Protein AF-A0A1B0CK77-F1 (afdb_monomer_lite)

Secondary structure (DSSP, 8-state):
-HHHHHGGGS-HHHHTT----TT-HHHHHTTS-GGGSBGGGT-SBPPP---HHHHHHHHHTTHHHHHHHHTSS-TT---

Structure (mmCIF, N/CA/C/O backbone):
data_AF-A0A1B0CK77-F1
#
_entry.id   AF-A0A1B0CK77-F1
#
loop_
_atom_site.group_PDB
_atom_site.id
_atom_site.type_symbol
_atom_site.label_atom_id
_atom_site.label_alt_id
_atom_site.label_comp_id
_atom_site.label_asym_id
_atom_site.label_entity_id
_atom_site.label_seq_id
_atom_site.pdbx_PDB_ins_code
_atom_site.Cartn_x
_atom_site.Cartn_y
_atom_site.Cartn_z
_atom_site.occupancy
_atom_site.B_iso_or_equiv
_atom_site.auth_seq_id
_atom_site.auth_comp_id
_atom_site.auth_asym_id
_atom_site.auth_atom_id
_atom_site.pdbx_PDB_model_num
ATOM 1 N N . MET A 1 1 ? 10.463 3.263 16.551 1.00 74.69 1 MET A N 1
ATOM 2 C CA . MET A 1 1 ? 11.687 4.032 16.221 1.00 74.69 1 MET A CA 1
ATOM 3 C C . MET A 1 1 ? 11.847 4.293 14.728 1.00 74.69 1 MET A C 1
ATOM 5 O O . MET A 1 1 ? 12.132 5.427 14.385 1.00 74.69 1 MET A O 1
ATOM 9 N N . VAL A 1 2 ? 11.614 3.314 13.843 1.00 89.81 2 VAL A N 1
ATOM 10 C CA . VAL A 1 2 ? 11.762 3.486 12.380 1.00 89.81 2 VAL A CA 1
ATOM 11 C C . VAL A 1 2 ? 10.965 4.683 11.830 1.00 89.81 2 VAL A C 1
ATOM 13 O O . 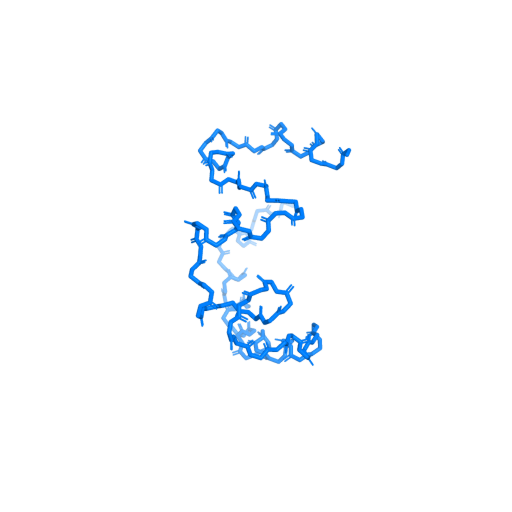VAL A 1 2 ? 11.538 5.534 11.161 1.00 89.81 2 VAL A O 1
ATOM 16 N N . TRP A 1 3 ? 9.682 4.822 12.191 1.00 90.31 3 TRP A N 1
ATOM 17 C CA . TRP A 1 3 ? 8.826 5.927 11.722 1.00 90.31 3 TRP A CA 1
ATOM 18 C C . TRP A 1 3 ? 9.414 7.327 11.961 1.00 90.31 3 TRP A C 1
ATOM 20 O O . TRP A 1 3 ? 9.339 8.182 11.084 1.00 90.31 3 TRP A O 1
ATOM 30 N N . THR A 1 4 ? 10.038 7.559 13.118 1.00 90.56 4 THR A N 1
ATOM 31 C CA . THR A 1 4 ? 10.601 8.868 13.481 1.00 90.56 4 THR A CA 1
ATOM 32 C C . THR A 1 4 ? 11.719 9.301 12.532 1.00 90.56 4 THR A C 1
ATOM 34 O O . THR A 1 4 ? 11.822 10.487 12.235 1.00 90.56 4 THR A O 1
ATOM 37 N N . PHE A 1 5 ? 12.507 8.353 12.015 1.00 93.19 5 PHE A N 1
ATOM 38 C CA . PHE A 1 5 ? 13.566 8.635 11.042 1.00 93.19 5 PHE A CA 1
ATOM 39 C C . PHE A 1 5 ? 13.018 8.963 9.648 1.00 93.19 5 PHE A C 1
ATOM 41 O O . PHE A 1 5 ? 13.593 9.796 8.957 1.00 93.19 5 PHE A O 1
ATOM 48 N N . PHE A 1 6 ? 11.896 8.356 9.244 1.00 90.81 6 PHE A N 1
ATOM 49 C CA . PHE A 1 6 ? 11.282 8.600 7.931 1.00 90.81 6 PHE A CA 1
ATOM 50 C C . PHE A 1 6 ? 10.377 9.833 7.895 1.00 90.81 6 PHE A C 1
ATOM 52 O O . PHE A 1 6 ? 10.288 10.499 6.867 1.00 90.81 6 PHE A O 1
ATOM 59 N N . LYS A 1 7 ? 9.738 10.170 9.022 1.00 90.38 7 LYS A N 1
ATOM 60 C CA . LYS A 1 7 ? 8.828 11.314 9.158 1.00 90.38 7 LYS A CA 1
ATOM 61 C C . LYS A 1 7 ? 9.335 12.629 8.529 1.00 90.38 7 LYS A C 1
ATOM 63 O O . LYS A 1 7 ? 8.525 13.250 7.845 1.00 90.38 7 LYS A O 1
ATOM 68 N N . PRO A 1 8 ? 10.599 13.079 8.701 1.00 93.94 8 PRO A N 1
ATOM 69 C CA . PRO A 1 8 ? 11.061 14.338 8.101 1.00 93.94 8 PRO A CA 1
ATOM 70 C C . PRO A 1 8 ? 11.032 14.362 6.564 1.00 93.94 8 PRO A C 1
ATOM 72 O O . PRO A 1 8 ? 10.977 15.441 5.986 1.00 93.94 8 PRO A O 1
ATOM 75 N N . PHE A 1 9 ? 11.026 13.205 5.896 1.00 95.19 9 PHE A N 1
ATOM 76 C CA . PHE A 1 9 ? 10.984 13.110 4.432 1.00 95.19 9 PHE A CA 1
ATOM 77 C C . PHE A 1 9 ? 9.557 13.037 3.870 1.00 95.19 9 PHE A C 1
ATOM 79 O O . PHE A 1 9 ? 9.361 13.023 2.656 1.00 95.19 9 PHE A O 1
ATOM 86 N N . ILE A 1 10 ? 8.546 12.982 4.739 1.00 92.94 10 ILE A N 1
ATOM 87 C CA . ILE A 1 10 ? 7.153 12.798 4.342 1.00 92.94 10 ILE A CA 1
ATOM 88 C C . ILE A 1 10 ? 6.457 14.152 4.333 1.00 92.94 10 ILE A C 1
ATOM 90 O O . ILE A 1 10 ? 6.270 14.793 5.365 1.00 92.94 10 ILE A O 1
ATOM 94 N N . GLN A 1 11 ? 6.032 14.571 3.143 1.00 95.19 11 GLN A N 1
ATOM 95 C CA . GLN A 1 11 ? 5.269 15.801 2.967 1.00 95.19 11 GLN A CA 1
ATOM 96 C C . GLN A 1 11 ? 3.932 15.743 3.712 1.00 95.19 11 GLN A C 1
ATOM 98 O O . GLN A 1 11 ? 3.302 14.689 3.808 1.00 95.19 11 GLN A O 1
ATOM 103 N N . GLU A 1 12 ? 3.445 16.904 4.153 1.00 94.88 12 GLU A N 1
ATOM 104 C CA . GLU A 1 12 ? 2.218 17.030 4.948 1.00 94.88 12 GLU A CA 1
ATOM 105 C C . GLU A 1 12 ? 1.015 16.312 4.308 1.00 94.88 12 GLU A C 1
ATOM 107 O O . GLU A 1 12 ? 0.281 15.591 4.983 1.00 94.88 12 GLU A O 1
ATOM 112 N N . LYS A 1 13 ? 0.843 16.446 2.985 1.00 95.25 13 LYS A N 1
ATOM 113 C CA . LYS A 1 13 ? -0.241 15.792 2.237 1.00 95.25 13 LYS A CA 1
ATOM 114 C C . LYS A 1 13 ? -0.188 14.265 2.332 1.00 95.25 13 LYS A C 1
ATOM 116 O O . LYS A 1 13 ? -1.233 13.641 2.492 1.00 95.25 13 LYS A O 1
ATOM 121 N N . LEU A 1 14 ? 0.999 13.668 2.206 1.00 94.44 14 LEU A N 1
ATOM 122 C CA . LEU A 1 14 ? 1.176 12.220 2.339 1.00 94.44 14 LEU A CA 1
ATOM 123 C C . LEU A 1 14 ? 1.015 11.792 3.797 1.00 94.44 14 LEU A C 1
ATOM 125 O O . LEU A 1 14 ? 0.316 10.820 4.061 1.00 94.44 14 LEU A O 1
ATOM 129 N N . GLY A 1 15 ? 1.556 12.568 4.738 1.00 93.00 15 GLY A N 1
ATOM 130 C CA . GLY A 1 15 ? 1.401 12.318 6.170 1.00 93.00 15 GLY A CA 1
ATOM 131 C C . GLY A 1 15 ? -0.067 12.243 6.602 1.00 93.00 15 GLY A C 1
ATOM 132 O O . GLY A 1 15 ? -0.435 11.340 7.344 1.00 93.00 15 GLY A O 1
ATOM 133 N N . LYS A 1 16 ? -0.931 13.119 6.068 1.00 94.38 16 LYS A N 1
ATOM 134 C CA . LYS A 1 16 ? -2.387 13.099 6.324 1.00 94.38 16 LYS A CA 1
ATOM 135 C C . LYS A 1 16 ? -3.110 11.852 5.792 1.00 94.38 16 LYS A C 1
ATOM 137 O O . LYS A 1 16 ? -4.229 11.593 6.217 1.00 94.38 16 LYS A O 1
ATOM 142 N N . ARG A 1 17 ? -2.504 11.103 4.864 1.00 95.06 17 ARG A N 1
ATOM 143 C CA . ARG A 1 17 ? -3.062 9.873 4.265 1.00 95.06 17 ARG A CA 1
ATOM 144 C C . ARG A 1 17 ? -2.536 8.593 4.915 1.00 95.06 17 ARG A C 1
ATOM 146 O O . ARG A 1 17 ? -2.960 7.505 4.542 1.00 95.06 17 ARG A O 1
ATOM 153 N N . MET A 1 18 ? -1.586 8.701 5.842 1.00 93.25 18 MET A N 1
ATOM 154 C CA . MET A 1 18 ? -1.041 7.550 6.552 1.00 93.25 18 MET A CA 1
ATOM 155 C C . MET A 1 18 ? -1.846 7.292 7.824 1.00 93.25 18 MET A C 1
ATOM 157 O O . MET A 1 18 ? -1.857 8.114 8.740 1.00 93.25 18 MET A O 1
ATOM 161 N N . HIS A 1 19 ? -2.492 6.130 7.893 1.00 93.75 19 HIS A N 1
ATOM 162 C CA . HIS A 1 19 ? -3.288 5.700 9.039 1.00 93.75 19 HIS A CA 1
ATOM 163 C C . HIS A 1 19 ? -2.589 4.536 9.752 1.00 93.75 19 HIS A C 1
ATOM 165 O O . HIS A 1 19 ? -2.203 3.551 9.127 1.00 93.75 19 HIS A O 1
ATOM 171 N N . PHE A 1 20 ? -2.404 4.657 11.068 1.00 93.81 20 PHE A N 1
ATOM 172 C CA . PHE A 1 20 ? -1.779 3.627 11.898 1.00 93.81 20 PHE A CA 1
ATOM 173 C C . PHE A 1 20 ? -2.846 2.974 12.776 1.00 93.81 20 PHE A C 1
ATOM 175 O O . PHE A 1 20 ? -3.340 3.595 13.715 1.00 93.81 20 PHE A O 1
ATOM 182 N N . HIS A 1 21 ? -3.197 1.725 12.470 1.00 95.06 21 HIS A N 1
ATOM 183 C CA . HIS A 1 21 ? -4.253 0.989 13.179 1.00 95.06 21 HIS A CA 1
ATOM 184 C C . HIS A 1 21 ? -3.718 0.109 14.322 1.00 95.06 21 HIS A C 1
ATOM 186 O O . HIS A 1 21 ? -4.450 -0.213 15.254 1.00 95.06 21 HIS A O 1
ATOM 192 N N . GLY A 1 22 ? -2.430 -0.256 14.292 1.00 90.69 22 GLY A N 1
ATOM 193 C CA . GLY A 1 22 ? -1.832 -1.141 15.296 1.00 90.69 22 GLY A CA 1
ATOM 194 C C . GLY A 1 22 ? -2.561 -2.486 15.362 1.00 90.69 22 GLY A C 1
ATOM 195 O O . GLY A 1 22 ? -2.794 -3.111 14.332 1.00 90.69 22 GLY A O 1
ATOM 196 N N . ASN A 1 23 ? -2.950 -2.901 16.568 1.00 92.94 23 ASN A N 1
ATOM 197 C CA . ASN A 1 23 ? -3.719 -4.132 16.788 1.00 92.94 23 ASN A CA 1
ATOM 198 C C . ASN A 1 23 ? -5.246 -3.929 16.676 1.00 92.94 23 ASN A C 1
ATOM 200 O O . ASN A 1 23 ? -6.002 -4.879 16.865 1.00 92.94 23 ASN A O 1
ATOM 204 N N . ASP A 1 24 ? -5.722 -2.710 16.397 1.00 94.56 24 ASP A N 1
ATOM 205 C CA . ASP A 1 24 ? -7.152 -2.403 16.296 1.00 94.56 24 ASP A CA 1
ATOM 206 C C . ASP A 1 24 ? -7.667 -2.594 14.860 1.00 94.56 24 ASP A C 1
ATOM 208 O O . ASP A 1 24 ? -7.683 -1.669 14.044 1.00 94.56 24 ASP A O 1
ATOM 212 N N . MET A 1 25 ? -8.138 -3.805 14.551 1.00 94.62 25 MET A N 1
ATOM 213 C CA . MET A 1 25 ? -8.738 -4.108 13.243 1.00 94.62 25 MET A CA 1
ATOM 214 C C . MET A 1 25 ? -10.062 -3.374 13.004 1.00 94.62 25 MET A C 1
ATOM 216 O O . MET A 1 25 ? -10.387 -3.075 11.859 1.00 94.62 25 MET A O 1
ATOM 220 N N . LYS A 1 26 ? -10.790 -2.973 14.056 1.00 95.00 26 LYS A N 1
ATOM 221 C CA . LYS A 1 26 ? -12.011 -2.169 13.881 1.00 95.00 26 LYS A CA 1
ATOM 222 C C . LYS A 1 26 ? -11.676 -0.787 13.329 1.00 95.00 26 LYS A C 1
ATOM 224 O O . LYS A 1 26 ? -12.457 -0.226 12.569 1.00 95.00 26 LYS A O 1
ATOM 229 N N . SER A 1 27 ? -10.525 -0.229 13.711 1.00 96.56 27 SER A N 1
ATOM 230 C CA . SER A 1 27 ? -10.010 1.013 13.129 1.00 96.56 27 SER A CA 1
ATOM 231 C C . SER A 1 27 ? -9.694 0.844 11.644 1.00 96.56 27 SER A C 1
ATOM 233 O O . SER A 1 27 ? -10.071 1.713 10.864 1.00 96.56 27 SER A O 1
ATOM 235 N N . LEU A 1 28 ? -9.084 -0.277 11.240 1.00 96.69 28 LEU A N 1
ATOM 236 C CA . LEU A 1 28 ? -8.816 -0.592 9.829 1.00 96.69 28 LEU A CA 1
ATOM 237 C C . LEU A 1 28 ? -10.114 -0.704 9.013 1.00 96.69 28 LEU A C 1
ATOM 239 O O . LEU A 1 28 ? -10.215 -0.115 7.938 1.00 96.69 28 LEU A O 1
ATOM 243 N N . HIS A 1 29 ? -11.129 -1.390 9.546 1.00 96.75 29 HIS A N 1
ATOM 244 C CA . HIS A 1 29 ? -12.407 -1.617 8.855 1.00 96.75 29 HIS A CA 1
ATOM 245 C C . HIS A 1 29 ? -13.233 -0.344 8.613 1.00 96.75 29 HIS A C 1
ATOM 247 O O . HIS A 1 29 ? -14.153 -0.345 7.805 1.00 96.75 29 HIS A O 1
ATOM 253 N N . LYS A 1 30 ? -12.888 0.780 9.258 1.00 96.50 30 LYS A N 1
ATOM 254 C CA . LYS A 1 30 ? -13.463 2.099 8.928 1.00 96.50 30 LYS A CA 1
ATOM 255 C C . LYS A 1 30 ? -12.957 2.656 7.594 1.00 96.50 30 LYS A C 1
ATOM 257 O O . LYS A 1 30 ? -13.577 3.567 7.055 1.00 96.50 30 LYS A O 1
ATOM 262 N N . PHE A 1 31 ? -11.822 2.159 7.100 1.00 95.69 31 PHE A N 1
ATOM 263 C CA . PHE A 1 31 ? -11.176 2.618 5.866 1.00 95.69 31 PHE A CA 1
ATOM 264 C C . PHE A 1 31 ? -11.300 1.611 4.719 1.00 95.69 31 PHE A C 1
ATOM 266 O O . PHE A 1 31 ? -11.225 2.013 3.561 1.00 95.69 31 PHE A O 1
ATOM 273 N N . MET A 1 32 ? -11.487 0.325 5.024 1.00 95.62 32 MET A N 1
ATOM 274 C CA . MET A 1 32 ? -11.702 -0.737 4.040 1.00 95.62 32 MET A CA 1
ATOM 275 C C . MET A 1 32 ? -12.771 -1.705 4.528 1.00 95.62 32 MET A C 1
ATOM 277 O O . MET A 1 32 ? -12.710 -2.162 5.666 1.00 95.62 32 MET A O 1
ATOM 281 N N . ASP A 1 33 ? -13.715 -2.043 3.655 1.00 96.94 33 ASP A N 1
ATOM 282 C CA . ASP A 1 33 ? -14.761 -3.010 3.972 1.00 96.94 33 ASP A CA 1
ATOM 283 C C . ASP A 1 33 ? -14.158 -4.420 4.184 1.00 96.94 33 ASP A C 1
ATOM 285 O O . ASP A 1 33 ? -13.303 -4.835 3.388 1.00 96.94 33 ASP A O 1
ATOM 289 N N . PRO A 1 34 ? -14.567 -5.159 5.237 1.00 97.06 34 PRO A N 1
ATOM 290 C CA . PRO A 1 34 ? -14.148 -6.541 5.476 1.00 97.06 34 PRO A CA 1
ATOM 291 C C . PRO A 1 34 ? -14.302 -7.482 4.273 1.00 97.06 34 PRO A C 1
ATOM 293 O O . PRO A 1 34 ? -13.510 -8.417 4.145 1.00 97.06 34 PRO A O 1
ATOM 296 N N . ASP A 1 35 ? -15.255 -7.235 3.370 1.00 97.69 35 ASP A N 1
ATOM 297 C CA . ASP A 1 35 ? -15.465 -8.050 2.166 1.00 97.69 35 ASP A CA 1
ATOM 298 C C . ASP A 1 35 ? -14.287 -8.006 1.178 1.00 97.69 35 ASP A C 1
ATOM 300 O O . ASP A 1 35 ? -14.109 -8.931 0.386 1.00 97.69 35 ASP A O 1
ATOM 304 N N . TYR A 1 36 ? -13.433 -6.979 1.251 1.00 96.94 36 TYR A N 1
ATOM 305 C CA . TYR A 1 36 ? -12.233 -6.849 0.414 1.00 96.94 36 TYR A CA 1
ATOM 306 C C . TYR A 1 36 ? -10.939 -7.226 1.142 1.00 96.94 36 TYR A C 1
ATOM 308 O O . TYR A 1 36 ? -9.846 -7.021 0.610 1.00 96.94 36 TYR A O 1
ATOM 316 N N . LEU A 1 37 ? -11.035 -7.761 2.361 1.00 96.81 37 LEU A N 1
ATOM 317 C CA . LEU A 1 37 ? -9.881 -8.092 3.189 1.00 96.81 37 LEU A CA 1
ATOM 318 C C . LEU A 1 37 ? -9.765 -9.601 3.427 1.00 96.81 37 LEU A C 1
ATOM 320 O O . LEU A 1 37 ? -10.776 -10.284 3.580 1.00 96.81 37 LEU A O 1
ATOM 324 N N . PRO A 1 38 ? -8.538 -10.143 3.510 1.00 96.81 38 PRO A N 1
ATOM 325 C CA . PRO A 1 38 ? -8.316 -11.525 3.910 1.00 96.81 38 PRO A CA 1
ATOM 326 C C . PRO A 1 38 ? -8.604 -11.730 5.399 1.00 96.81 38 PRO A C 1
ATOM 328 O O . PRO A 1 38 ? -8.471 -10.813 6.218 1.00 96.81 38 PRO A O 1
ATOM 331 N N . ALA A 1 39 ? -8.901 -12.973 5.769 1.00 97.00 39 ALA A N 1
ATOM 332 C CA . ALA A 1 39 ? -9.179 -13.372 7.148 1.00 97.00 39 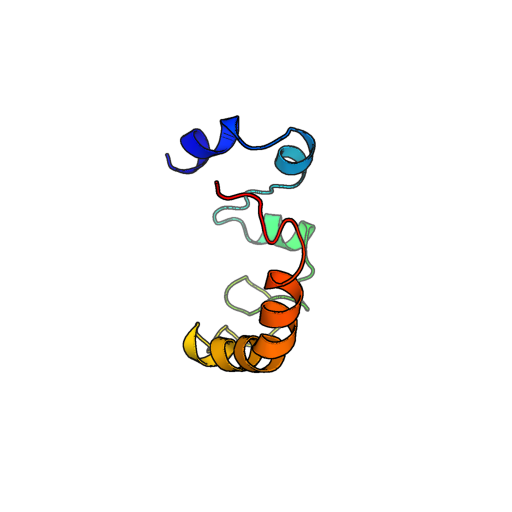ALA A CA 1
ATOM 333 C C . ALA A 1 39 ? -8.078 -12.972 8.156 1.00 97.00 39 ALA A C 1
ATOM 335 O O . ALA A 1 39 ? -8.379 -12.668 9.309 1.00 97.00 39 ALA A O 1
ATOM 336 N N . ASN A 1 40 ? -6.805 -12.889 7.739 1.00 95.12 40 ASN A N 1
ATOM 337 C CA . ASN A 1 40 ? -5.693 -12.438 8.595 1.00 95.12 40 ASN A CA 1
ATOM 338 C C . ASN A 1 40 ? -5.846 -10.993 9.100 1.00 95.12 40 ASN A C 1
ATOM 340 O O . ASN A 1 40 ? -5.254 -10.641 10.117 1.00 95.12 40 ASN A O 1
ATOM 344 N N . TYR A 1 41 ? -6.627 -10.170 8.397 1.00 95.94 41 TYR A N 1
ATOM 345 C CA . TYR A 1 41 ? -6.963 -8.795 8.778 1.00 95.94 41 TYR A CA 1
ATOM 346 C C . TYR A 1 41 ? -8.430 -8.663 9.223 1.00 95.94 41 TYR A C 1
ATOM 348 O O . TYR A 1 41 ? -8.989 -7.566 9.234 1.00 95.94 41 TYR A O 1
ATOM 356 N N . GLY A 1 42 ? -9.069 -9.782 9.585 1.00 95.44 42 GLY A N 1
ATOM 357 C CA . GLY A 1 42 ? -10.462 -9.830 10.029 1.00 95.44 42 GLY A CA 1
ATOM 358 C C . GLY A 1 42 ? -11.490 -9.607 8.917 1.00 95.44 42 GLY A C 1
ATOM 359 O O . GLY A 1 42 ? -12.581 -9.135 9.219 1.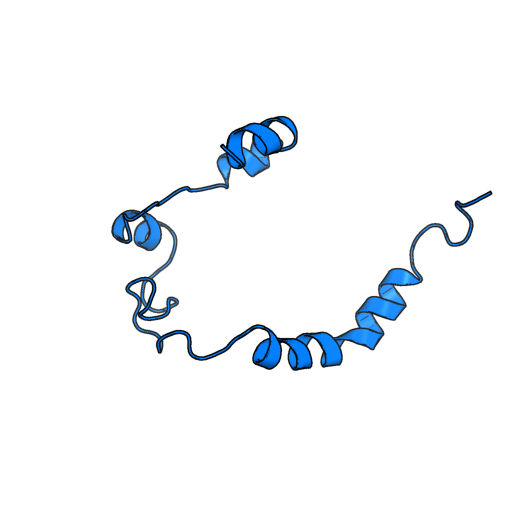00 95.44 42 GLY A O 1
ATOM 360 N N . GLY A 1 43 ? -11.133 -9.879 7.659 1.00 96.62 43 GLY A N 1
ATOM 361 C CA . GLY A 1 43 ? -12.053 -9.819 6.522 1.00 96.62 43 GLY A CA 1
ATOM 362 C C . GLY A 1 43 ? -12.647 -11.173 6.123 1.00 96.62 43 GLY A C 1
ATOM 363 O O . GLY A 1 43 ? -12.402 -12.188 6.778 1.00 96.62 43 GLY A O 1
ATOM 364 N N . ASN A 1 44 ? -13.412 -11.173 5.032 1.00 97.69 44 ASN A N 1
ATOM 365 C CA . ASN A 1 44 ? -14.176 -12.328 4.549 1.00 97.69 44 ASN A CA 1
ATOM 366 C C . ASN A 1 44 ? -13.498 -13.088 3.395 1.00 97.69 44 ASN A C 1
ATOM 368 O O . ASN A 1 44 ? -13.951 -14.173 3.025 1.00 97.69 44 ASN A O 1
ATOM 372 N N . LEU A 1 45 ? -12.406 -12.561 2.829 1.00 97.00 45 LEU A N 1
ATOM 373 C CA . LEU A 1 45 ? -11.624 -13.265 1.811 1.00 97.00 45 LEU A CA 1
ATOM 374 C C . LEU A 1 45 ? -10.756 -14.370 2.440 1.00 97.00 45 LEU A C 1
ATOM 376 O O . LEU A 1 45 ? -10.426 -14.307 3.633 1.00 97.00 45 LEU A O 1
ATOM 380 N N . PRO A 1 46 ? -10.327 -15.372 1.646 1.00 97.19 46 PRO A N 1
ATOM 381 C CA . PRO A 1 46 ? -9.406 -16.399 2.114 1.00 97.19 46 PRO A CA 1
ATOM 382 C C . PRO A 1 46 ? -8.163 -15.810 2.787 1.00 97.19 46 PRO A C 1
ATOM 384 O O . PRO A 1 46 ? -7.666 -14.748 2.408 1.00 97.19 46 PRO A O 1
ATOM 387 N N . ALA A 1 47 ? -7.654 -16.520 3.793 1.00 97.31 47 ALA A N 1
ATOM 388 C CA . ALA A 1 47 ? -6.402 -16.155 4.437 1.00 97.31 47 ALA A CA 1
ATOM 389 C C . ALA A 1 47 ? -5.256 -16.107 3.412 1.00 97.31 47 ALA A C 1
ATOM 391 O O . ALA A 1 47 ? -5.211 -16.904 2.473 1.00 97.31 47 ALA A O 1
ATOM 392 N N . ILE A 1 48 ? -4.313 -15.192 3.627 1.00 95.50 48 ILE A N 1
ATOM 393 C CA . ILE A 1 48 ? -3.109 -15.062 2.811 1.00 95.50 48 ILE A CA 1
ATOM 394 C C . ILE A 1 48 ? -2.339 -16.381 2.886 1.00 95.50 48 ILE A C 1
ATOM 396 O O . ILE A 1 48 ? -1.865 -16.781 3.950 1.00 95.50 48 ILE A O 1
ATOM 400 N N . ASN A 1 49 ? -2.212 -17.041 1.740 1.00 95.06 49 ASN A N 1
ATOM 401 C CA . ASN A 1 49 ? -1.488 -18.300 1.566 1.00 95.06 49 ASN A CA 1
ATOM 402 C C . ASN A 1 49 ? -0.393 -18.205 0.490 1.00 95.06 49 ASN A C 1
ATOM 404 O O . ASN A 1 49 ? 0.140 -19.225 0.065 1.00 95.06 49 ASN A O 1
ATOM 408 N N . TYR A 1 50 ? -0.075 -16.989 0.053 1.00 91.62 50 TYR A N 1
ATOM 409 C CA . TYR A 1 50 ? 0.908 -16.687 -0.979 1.00 91.62 50 TYR A CA 1
ATOM 410 C C . TYR A 1 50 ? 2.068 -15.880 -0.393 1.00 91.62 50 TYR A C 1
ATOM 412 O O . TYR A 1 50 ? 1.934 -15.185 0.617 1.00 91.62 50 TYR A O 1
ATOM 420 N N . CYS A 1 51 ? 3.217 -15.943 -1.049 1.00 93.19 51 CYS A N 1
ATOM 421 C CA . CYS A 1 51 ? 4.429 -15.228 -0.683 1.00 93.19 51 CYS A CA 1
ATOM 422 C C . CYS A 1 51 ? 5.001 -14.458 -1.880 1.00 93.19 51 CYS A C 1
ATOM 424 O O . CYS A 1 51 ? 4.443 -14.456 -2.978 1.00 93.19 51 CYS A O 1
ATOM 426 N N . GLY A 1 52 ? 6.148 -13.802 -1.680 1.00 92.31 52 GLY A N 1
ATOM 427 C CA . GLY A 1 52 ? 6.808 -13.045 -2.746 1.00 92.31 52 GLY A CA 1
ATOM 428 C C . GLY A 1 52 ? 7.122 -13.885 -3.990 1.00 92.31 52 GLY A C 1
ATOM 429 O O . GLY A 1 52 ? 7.048 -13.367 -5.098 1.00 92.31 52 GLY A O 1
ATOM 430 N N . LYS A 1 53 ? 7.395 -15.188 -3.828 1.00 94.50 53 LYS A N 1
ATOM 431 C CA . LYS A 1 53 ? 7.634 -16.106 -4.951 1.00 94.50 53 LYS A CA 1
ATOM 432 C C . LYS A 1 53 ? 6.398 -16.270 -5.837 1.00 94.50 53 LYS A C 1
ATOM 434 O O . LYS A 1 53 ? 6.549 -16.365 -7.047 1.00 94.50 53 LYS A O 1
ATO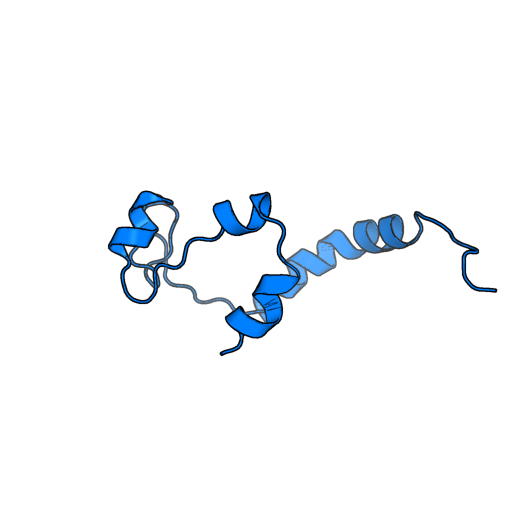M 439 N N . ASP A 1 54 ? 5.209 -16.286 -5.243 1.00 94.38 54 ASP A N 1
ATOM 440 C CA . ASP A 1 54 ? 3.945 -16.460 -5.967 1.00 94.38 54 ASP A CA 1
ATOM 441 C C . ASP A 1 54 ? 3.534 -15.173 -6.698 1.00 94.38 54 ASP A C 1
ATOM 443 O O . ASP A 1 54 ? 2.905 -15.231 -7.748 1.00 94.38 54 ASP A O 1
ATOM 447 N N . TRP A 1 55 ? 3.942 -14.009 -6.177 1.00 92.06 55 TRP A N 1
ATOM 448 C CA . TRP A 1 55 ? 3.728 -12.703 -6.815 1.00 92.06 55 TRP A CA 1
ATOM 449 C C . TRP A 1 55 ? 4.744 -12.367 -7.905 1.00 92.06 55 TRP A C 1
ATOM 451 O O . TRP A 1 55 ? 4.445 -11.576 -8.798 1.00 92.06 55 TRP A O 1
ATOM 461 N N . PHE A 1 56 ? 5.950 -12.931 -7.832 1.00 93.81 56 PHE A N 1
ATOM 462 C CA . PHE A 1 56 ? 7.039 -12.593 -8.743 1.00 93.81 56 PHE A CA 1
ATOM 463 C C . PHE A 1 56 ? 6.693 -12.794 -10.233 1.00 93.81 56 PHE A C 1
ATOM 465 O O . PHE A 1 56 ? 6.982 -11.878 -11.004 1.00 93.81 56 PHE A O 1
ATOM 472 N N . PRO A 1 57 ? 6.018 -13.886 -10.660 1.00 95.81 57 PRO A N 1
ATOM 473 C CA . PRO A 1 57 ? 5.599 -14.060 -12.052 1.00 95.81 57 PRO A CA 1
ATOM 474 C C . PRO A 1 57 ? 4.759 -12.899 -12.597 1.00 95.81 57 PRO A C 1
ATOM 476 O O . PRO A 1 57 ? 5.014 -12.445 -13.705 1.00 95.81 57 PRO A O 1
ATOM 479 N N . CYS A 1 58 ? 3.852 -12.328 -11.795 1.00 92.38 58 CYS A N 1
ATOM 480 C 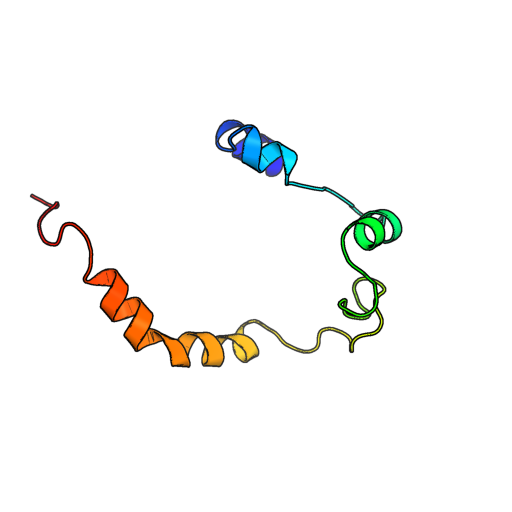CA . CYS A 1 58 ? 3.038 -11.183 -12.217 1.00 92.38 58 CYS A CA 1
ATOM 481 C C . CYS A 1 58 ? 3.891 -9.954 -12.574 1.00 92.38 58 CYS A C 1
ATOM 483 O O . CYS A 1 58 ? 3.519 -9.163 -13.437 1.00 92.38 58 CYS A O 1
ATOM 485 N N . ILE A 1 59 ? 5.032 -9.772 -11.899 1.00 92.00 59 ILE A N 1
ATOM 486 C CA . ILE A 1 59 ? 5.986 -8.700 -12.215 1.00 92.00 59 ILE A CA 1
ATOM 487 C C . ILE A 1 59 ? 6.745 -9.042 -13.500 1.00 92.00 59 ILE A C 1
ATOM 489 O O . ILE A 1 59 ? 6.938 -8.159 -14.335 1.00 92.00 59 ILE A O 1
ATOM 493 N N . LEU A 1 60 ? 7.146 -10.310 -13.671 1.00 95.06 60 LEU A N 1
ATOM 494 C CA . LEU A 1 60 ? 7.839 -10.781 -14.876 1.00 95.06 60 LEU A CA 1
ATOM 495 C C . LEU A 1 60 ? 7.020 -10.521 -16.144 1.00 95.06 60 LEU A C 1
ATOM 497 O O . LEU A 1 60 ? 7.581 -10.057 -17.133 1.00 95.06 60 LEU A O 1
ATOM 501 N N . ASP A 1 61 ? 5.700 -10.713 -16.080 1.00 96.44 61 ASP A N 1
ATOM 502 C CA . ASP A 1 61 ? 4.774 -10.452 -17.194 1.00 96.44 61 ASP A CA 1
ATOM 503 C C . ASP A 1 61 ? 4.781 -8.987 -17.673 1.00 96.44 61 ASP A C 1
ATOM 505 O O . ASP A 1 61 ? 4.277 -8.673 -18.750 1.00 96.44 61 ASP A O 1
ATOM 509 N N . HIS A 1 62 ? 5.356 -8.077 -16.883 1.00 96.06 62 HIS A N 1
ATOM 510 C CA . HIS A 1 62 ? 5.428 -6.648 -17.172 1.00 96.06 62 HIS A CA 1
ATOM 511 C C . HIS A 1 62 ? 6.870 -6.141 -17.33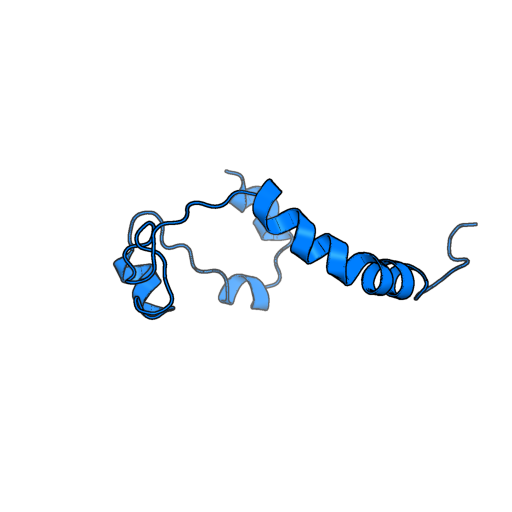2 1.00 96.06 62 HIS A C 1
ATOM 513 O O . HIS A 1 62 ? 7.076 -4.926 -17.405 1.00 96.06 62 HIS A O 1
ATOM 519 N N . ILE A 1 63 ? 7.871 -7.029 -17.410 1.00 95.94 63 ILE A N 1
ATOM 520 C CA . ILE A 1 63 ? 9.280 -6.627 -17.560 1.00 95.94 63 ILE A CA 1
ATOM 521 C C . ILE A 1 63 ? 9.492 -5.769 -18.803 1.00 95.94 63 ILE A C 1
ATOM 523 O O . ILE A 1 63 ? 10.090 -4.705 -18.680 1.00 95.94 63 ILE A O 1
ATOM 527 N N . ASP A 1 64 ? 8.932 -6.142 -19.954 1.00 96.38 64 ASP A N 1
ATOM 528 C CA . ASP A 1 64 ? 9.083 -5.366 -21.194 1.00 96.38 64 ASP A CA 1
ATOM 529 C C . ASP A 1 64 ? 8.598 -3.916 -21.027 1.00 96.38 64 ASP A C 1
ATOM 531 O O . ASP A 1 64 ? 9.179 -2.969 -21.564 1.00 96.38 64 ASP A O 1
ATOM 535 N N . HIS A 1 65 ? 7.529 -3.716 -20.248 1.00 94.81 65 HIS A N 1
ATOM 536 C CA . HIS A 1 65 ? 7.025 -2.384 -19.929 1.00 94.81 65 HIS A CA 1
ATOM 537 C C . HIS A 1 65 ? 8.002 -1.611 -19.041 1.00 94.81 65 HIS A C 1
ATOM 539 O O . HIS A 1 65 ? 8.249 -0.430 -19.291 1.00 94.81 65 HIS A O 1
ATOM 545 N N . ILE A 1 66 ? 8.565 -2.274 -18.029 1.00 93.19 66 ILE A N 1
ATOM 546 C CA . ILE A 1 66 ? 9.555 -1.692 -17.119 1.00 93.19 66 ILE A CA 1
ATOM 547 C C . ILE A 1 66 ? 10.831 -1.320 -17.886 1.00 93.19 66 ILE A C 1
ATOM 549 O O . ILE A 1 66 ? 11.316 -0.202 -17.741 1.00 93.19 66 ILE A O 1
ATOM 553 N N . GLU A 1 67 ? 11.350 -2.201 -18.743 1.00 94.00 67 GLU A N 1
ATOM 554 C CA . GLU A 1 67 ? 12.530 -1.942 -19.578 1.00 94.00 67 GLU A CA 1
ATOM 555 C C . GLU A 1 67 ? 12.303 -0.760 -20.519 1.00 94.00 67 GLU A C 1
ATOM 557 O O . GLU A 1 67 ? 13.121 0.161 -20.594 1.00 94.00 67 GLU A O 1
ATOM 562 N N . LYS A 1 68 ? 11.141 -0.729 -21.177 1.00 94.06 68 LYS A N 1
ATOM 563 C CA . LYS A 1 68 ? 10.729 0.400 -22.008 1.00 94.06 68 LYS A CA 1
ATOM 564 C C . LYS A 1 68 ? 10.663 1.696 -21.204 1.00 94.06 68 LYS A C 1
ATOM 566 O O . LYS A 1 68 ? 11.143 2.720 -21.680 1.00 94.06 68 LYS A O 1
ATOM 571 N N . TRP A 1 69 ? 10.107 1.675 -19.995 1.00 92.69 69 TRP A N 1
ATOM 572 C CA . TRP A 1 69 ? 10.059 2.853 -19.125 1.00 92.69 69 TRP A CA 1
ATOM 573 C C . TRP A 1 69 ? 11.439 3.312 -18.665 1.00 92.69 69 TRP A C 1
ATOM 575 O O . TRP A 1 69 ? 11.692 4.512 -18.631 1.00 92.69 69 TRP A O 1
ATOM 585 N N . ASN A 1 70 ? 12.347 2.379 -18.389 1.00 90.50 70 ASN A N 1
ATOM 586 C CA . ASN A 1 70 ? 13.731 2.685 -18.034 1.00 90.50 70 ASN A CA 1
ATOM 587 C C . ASN A 1 70 ? 14.512 3.319 -19.195 1.00 90.50 70 ASN A C 1
ATOM 589 O O . ASN A 1 70 ? 15.500 4.008 -18.955 1.00 90.50 70 ASN A O 1
ATOM 593 N N . SER A 1 71 ? 14.071 3.127 -20.443 1.00 89.69 71 SER A N 1
ATOM 594 C CA . SER A 1 71 ? 14.639 3.837 -21.599 1.00 89.69 71 SER A CA 1
ATOM 595 C C . SER A 1 71 ? 14.241 5.319 -21.663 1.00 89.69 71 SER A C 1
ATOM 597 O O . SER A 1 71 ? 14.840 6.089 -22.416 1.00 89.69 71 SER A O 1
ATOM 599 N N . TYR A 1 72 ? 13.232 5.737 -20.892 1.00 88.38 72 TYR A N 1
ATOM 600 C CA . TYR A 1 72 ? 12.754 7.115 -20.857 1.00 88.38 72 TYR A CA 1
ATOM 601 C C . TYR A 1 72 ? 13.507 7.959 -19.828 1.00 88.38 72 TYR A C 1
ATOM 603 O O . TYR A 1 72 ? 13.907 7.488 -18.769 1.00 88.38 72 TYR A O 1
ATOM 611 N N . GLY A 1 73 ? 13.650 9.251 -20.123 1.00 82.12 73 GLY A N 1
ATOM 612 C CA . GLY A 1 73 ? 14.393 10.197 -19.293 1.00 82.12 73 GLY A CA 1
ATOM 613 C C . GLY A 1 73 ? 15.698 10.627 -19.956 1.00 82.12 73 GLY A C 1
ATOM 614 O O . GLY A 1 73 ? 15.846 10.565 -21.177 1.00 82.12 73 GLY A O 1
ATOM 615 N N . TYR A 1 74 ? 16.647 11.121 -19.165 1.00 70.31 74 TYR A N 1
ATOM 616 C CA . TYR A 1 74 ? 17.921 11.587 -19.701 1.00 70.31 74 TYR A CA 1
ATOM 617 C C . TYR A 1 74 ? 18.862 10.405 -19.945 1.00 70.31 74 TYR A C 1
ATOM 619 O O . TYR A 1 74 ? 19.619 10.024 -19.057 1.00 70.31 74 TYR A O 1
ATOM 627 N N . ALA A 1 75 ? 18.871 9.875 -21.169 1.00 61.00 75 ALA A N 1
ATOM 628 C CA . ALA A 1 75 ? 19.831 8.847 -21.587 1.00 61.00 75 ALA A CA 1
ATOM 629 C C . ALA A 1 75 ? 21.310 9.279 -21.423 1.00 61.00 75 ALA A C 1
ATOM 631 O O . ALA A 1 75 ? 22.188 8.428 -21.356 1.00 61.00 75 ALA A O 1
ATOM 632 N N . ASN A 1 76 ? 21.578 10.590 -21.315 1.00 59.84 76 ASN A N 1
ATOM 633 C CA . ASN A 1 76 ? 22.922 11.183 -21.286 1.00 59.84 76 ASN A CA 1
ATOM 634 C C . ASN A 1 76 ? 23.210 12.047 -20.033 1.00 59.84 76 ASN A C 1
ATOM 636 O O . ASN A 1 76 ? 24.074 12.916 -20.088 1.00 59.84 76 ASN A O 1
ATOM 640 N N . ALA A 1 77 ? 22.494 11.882 -18.912 1.00 55.47 77 ALA A N 1
ATOM 641 C CA . ALA A 1 77 ? 22.754 12.657 -17.680 1.00 55.47 77 ALA A CA 1
ATOM 642 C C . ALA A 1 77 ? 23.773 11.999 -16.727 1.00 55.47 77 ALA A C 1
ATOM 644 O O . ALA A 1 77 ? 23.669 12.136 -15.508 1.00 55.47 77 ALA A O 1
ATOM 645 N N . ILE A 1 78 ? 24.763 11.301 -17.277 1.00 52.84 78 ILE A N 1
ATOM 646 C CA . ILE A 1 78 ? 25.991 10.944 -16.565 1.00 52.84 78 ILE A CA 1
ATOM 647 C C . ILE A 1 78 ? 27.139 11.479 -17.434 1.00 52.84 78 ILE A C 1
ATOM 649 O O . ILE A 1 78 ? 27.279 10.992 -18.557 1.00 52.84 78 ILE A O 1
ATOM 653 N N . PRO A 1 79 ? 27.885 12.512 -16.999 1.00 51.97 79 PRO A N 1
ATOM 654 C CA . PRO A 1 79 ? 29.160 12.845 -17.624 1.00 51.97 79 PRO A CA 1
ATOM 655 C C . PRO A 1 79 ? 30.195 11.736 -17.402 1.00 51.97 79 PRO A C 1
ATOM 657 O O . PRO A 1 79 ? 30.149 11.085 -16.331 1.00 51.97 79 PRO A O 1
#

pLDDT: mean 91.27, std 10.09, range [51.97, 97.69]

Organism: Lutzomyia longipalpis (NCBI:txid7200)

InterPro domains:
  IPR001251 CRAL-TRIO lipid binding domain [PF00650] (1-43)
  IPR001251 CRAL-TRIO lipid binding domain [PS50191] (1-49)
  IPR001251 CRAL-TRIO lipid binding domain [cd00170] (1-44)
  IPR036865 CRAL-TRIO lipid binding domain superfamily [G3DSA:3.40.525.10] (1-72)
  IPR036865 CRAL-TRIO lipid binding domain superfamily [SSF52087] (1-70)

Sequence (79 aa):
MVWTFFKPFIQEKLGKRMHFHGNDMKSLHKFMDPDYLPANYGGNLPAINYCGKDWFPCILDHIDHIEKWNSYGYANAIP

Radius of gyration: 19.04 Å; chains: 1; bounding box: 45×35×39 Å

Foldseek 3Di:
DVCVVCVVVDDPVRVVVDDDQDPPLVSVCVVPPLCPDDVVSPHDHHHDPDDPVNCVVVVVVCVVVVVVVVVDDPPPPPD